Protein AF-A0A821MT46-F1 (afdb_monomer)

Sequence (95 aa):
KSPSYHLDDIRLLKLTSYQQLEHLYDVIVFPTKGQRPHPNKIAGSDLYGNKYLICWDNDLIPKQTNKPMNYNSTAKVEESEFITRKEMISYFANA

Solvent-accessible surface area (backbone atoms only — not comparable to full-atom values): 6722 Å² total; per-residue (Å²): 64,86,83,62,93,51,81,22,21,58,77,93,73,85,88,80,89,54,83,93,53,67,88,62,74,102,69,85,88,76,72,92,75,74,98,66,58,65,45,39,40,24,69,52,33,62,84,89,78,67,68,70,83,81,84,84,56,75,90,74,54,73,95,72,82,58,80,52,66,84,62,70,74,73,77,80,68,85,70,72,97,70,86,49,73,65,58,55,51,54,52,69,74,72,105

Foldseek 3Di:
DPPADDQQLDDDDDDDDDPVCPVDPPDDDWDPDDDDTPQCLNNHGDPPPDDDDDDPPPVPDDPDHDGGDPPPDDPPPPPDPDDDPVNVCVVVVVD

Secondary structure (DSSP, 8-state):
--S--SGGGS--------GGGTT--S--PPPS-SSS-TGGGTTT--SSS--------TTTS-S--PPPP--PPP------S---HHHHHHHHH--

Structure (mmCIF, N/CA/C/O backbone):
data_AF-A0A821MT46-F1
#
_entry.id   AF-A0A821MT46-F1
#
loop_
_atom_site.group_PDB
_atom_site.id
_atom_site.type_symbol
_atom_site.label_atom_id
_atom_site.label_alt_id
_atom_site.label_comp_id
_atom_site.label_asym_id
_atom_site.label_entity_id
_atom_site.label_seq_id
_atom_site.pdbx_PDB_ins_code
_atom_site.Cartn_x
_atom_site.Cartn_y
_atom_site.Cartn_z
_atom_site.occupancy
_atom_site.B_iso_or_equiv
_atom_site.auth_seq_id
_atom_site.auth_comp_id
_atom_site.auth_asym_id
_atom_site.auth_atom_id
_atom_site.pdbx_PDB_model_num
ATOM 1 N N . LYS A 1 1 ? 0.005 -7.247 -5.116 1.00 84.50 1 LYS A N 1
ATOM 2 C CA . LYS A 1 1 ? 0.121 -7.007 -6.579 1.00 84.50 1 LYS A CA 1
ATOM 3 C C . LYS A 1 1 ? 0.027 -8.361 -7.264 1.00 84.50 1 LYS A C 1
ATOM 5 O O . LYS A 1 1 ? 0.571 -9.300 -6.711 1.00 84.50 1 LYS A O 1
ATOM 10 N N . SER A 1 2 ? -0.678 -8.494 -8.389 1.00 85.06 2 SER 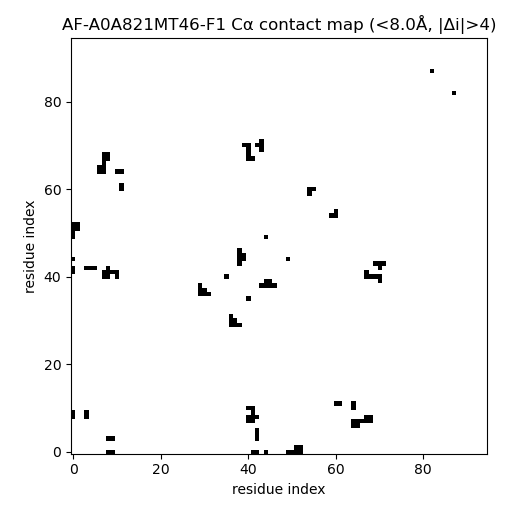A N 1
ATOM 11 C CA . SER A 1 2 ? -0.716 -9.769 -9.125 1.00 85.06 2 SER A CA 1
ATOM 12 C C . SER A 1 2 ? 0.243 -9.732 -10.325 1.00 85.06 2 SER A C 1
ATOM 14 O O . SER A 1 2 ? 0.301 -8.681 -10.985 1.00 85.06 2 SER A O 1
ATOM 16 N N . PRO A 1 3 ? 0.977 -10.821 -10.615 1.00 87.56 3 PRO A N 1
ATOM 17 C CA . PRO A 1 3 ? 1.124 -12.026 -9.782 1.00 87.56 3 PRO A CA 1
ATOM 18 C C . PRO A 1 3 ? 1.889 -11.744 -8.472 1.00 87.56 3 PRO A C 1
ATOM 20 O O . PRO A 1 3 ? 2.662 -10.791 -8.398 1.00 87.56 3 PRO A O 1
ATOM 23 N N . SER A 1 4 ? 1.622 -12.540 -7.432 1.00 87.12 4 SER A N 1
ATOM 24 C CA . SER A 1 4 ? 2.413 -12.601 -6.190 1.00 87.12 4 SER A CA 1
ATOM 25 C C . SER A 1 4 ? 3.116 -13.952 -6.165 1.00 87.12 4 SER A C 1
ATOM 27 O O . SER A 1 4 ? 2.448 -14.973 -6.324 1.00 87.12 4 SER A O 1
ATOM 29 N N . TYR A 1 5 ? 4.435 -13.956 -6.003 1.00 86.38 5 TYR A N 1
ATOM 30 C CA . TYR A 1 5 ? 5.244 -15.177 -6.069 1.00 86.38 5 TYR A CA 1
ATOM 31 C C . TYR A 1 5 ? 5.671 -15.656 -4.685 1.00 86.38 5 TYR A C 1
ATOM 33 O O . TYR A 1 5 ? 5.910 -16.846 -4.488 1.00 86.38 5 TYR A O 1
ATOM 41 N N . HIS A 1 6 ? 5.717 -14.742 -3.715 1.00 86.38 6 HIS A N 1
ATOM 42 C CA . HIS A 1 6 ? 6.105 -15.041 -2.349 1.00 86.38 6 HIS A CA 1
ATOM 43 C C . HIS A 1 6 ? 5.028 -14.608 -1.348 1.00 86.38 6 HIS A C 1
ATOM 45 O O . HIS A 1 6 ? 4.272 -13.663 -1.574 1.00 86.38 6 HIS A O 1
ATOM 51 N N . LEU A 1 7 ? 4.947 -15.309 -0.212 1.00 86.00 7 LEU A N 1
ATOM 52 C CA . LEU A 1 7 ? 3.952 -15.028 0.834 1.00 86.00 7 LEU A CA 1
ATOM 53 C C . LEU A 1 7 ? 4.067 -13.604 1.398 1.00 86.00 7 LEU A C 1
ATOM 55 O O . LEU A 1 7 ? 3.082 -13.014 1.833 1.00 86.00 7 LEU A O 1
ATOM 59 N N . ASP A 1 8 ? 5.271 -13.047 1.389 1.00 88.50 8 ASP A N 1
ATOM 60 C CA . ASP A 1 8 ? 5.601 -11.705 1.857 1.00 88.50 8 ASP A CA 1
ATOM 61 C C . ASP A 1 8 ? 5.307 -10.587 0.841 1.00 88.50 8 ASP A C 1
ATOM 63 O O . ASP A 1 8 ? 5.406 -9.407 1.196 1.00 88.50 8 ASP A O 1
ATOM 67 N N . ASP A 1 9 ? 4.863 -10.931 -0.374 1.00 92.12 9 ASP A N 1
ATOM 68 C CA . ASP A 1 9 ? 4.294 -9.975 -1.332 1.00 92.12 9 ASP A CA 1
ATOM 69 C C . ASP A 1 9 ? 2.939 -9.434 -0.868 1.00 92.12 9 ASP A C 1
ATOM 71 O O . ASP A 1 9 ? 2.521 -8.346 -1.277 1.00 92.12 9 ASP A O 1
ATOM 75 N N . ILE A 1 10 ? 2.250 -10.172 0.007 1.00 92.25 10 ILE A N 1
ATOM 76 C CA . ILE A 1 10 ? 1.009 -9.738 0.640 1.00 92.25 10 ILE A CA 1
ATOM 77 C C . ILE A 1 10 ? 1.356 -8.978 1.916 1.00 92.25 10 ILE A C 1
ATOM 79 O O . ILE A 1 10 ? 2.046 -9.467 2.811 1.00 92.25 10 ILE A O 1
ATOM 83 N N . ARG A 1 11 ? 0.852 -7.747 2.019 1.00 93.44 11 ARG A N 1
ATOM 84 C CA . ARG A 1 11 ? 1.162 -6.848 3.128 1.00 93.44 11 ARG A CA 1
ATOM 85 C C . ARG A 1 11 ? -0.085 -6.517 3.927 1.00 93.44 11 ARG A C 1
ATOM 87 O O . ARG A 1 11 ? -0.973 -5.837 3.429 1.00 93.44 11 ARG A O 1
ATOM 94 N N . LEU A 1 12 ? -0.090 -6.922 5.196 1.00 94.50 12 LEU A N 1
ATOM 95 C CA . LEU A 1 12 ? -1.023 -6.386 6.181 1.00 94.50 12 LEU A CA 1
ATOM 96 C C . LEU A 1 12 ? -0.581 -4.970 6.562 1.00 94.50 12 LEU A C 1
ATOM 98 O O . LEU A 1 12 ? 0.544 -4.766 7.029 1.00 94.50 12 LEU A O 1
ATOM 102 N N . LEU A 1 13 ? -1.453 -3.996 6.323 1.00 93.75 13 LEU A N 1
ATOM 103 C CA . LEU A 1 13 ? -1.223 -2.581 6.597 1.00 93.75 13 LEU A CA 1
ATOM 104 C C . LEU A 1 13 ? -2.388 -2.023 7.411 1.00 93.75 13 LEU A C 1
ATOM 106 O O . LEU A 1 13 ? -3.516 -2.497 7.306 1.00 93.75 13 LEU A O 1
ATOM 110 N N . LYS A 1 14 ? -2.115 -0.987 8.204 1.00 93.62 14 LYS A N 1
ATOM 111 C CA . LYS A 1 14 ? -3.158 -0.245 8.909 1.00 93.62 14 LYS A CA 1
ATOM 112 C C . LYS A 1 14 ? -3.726 0.829 7.987 1.00 93.62 14 LYS A C 1
ATOM 114 O O . LYS A 1 14 ? -3.012 1.761 7.617 1.00 93.62 14 LYS A O 1
ATOM 119 N N . LEU A 1 15 ? -5.009 0.718 7.662 1.00 93.00 15 LEU A N 1
ATOM 120 C CA . LEU A 1 15 ? -5.739 1.775 6.973 1.00 93.00 15 LEU A CA 1
ATOM 121 C C . LEU A 1 15 ? -5.964 2.947 7.939 1.00 93.00 15 LEU A C 1
ATOM 123 O O . LEU A 1 15 ? -6.421 2.751 9.064 1.00 93.00 15 LEU A O 1
ATOM 127 N N . THR A 1 16 ? -5.611 4.157 7.509 1.00 92.75 16 THR A N 1
ATOM 128 C CA . THR A 1 16 ? -5.827 5.399 8.267 1.00 92.75 16 THR A CA 1
ATOM 129 C C . THR A 1 16 ? -6.445 6.435 7.339 1.00 92.75 16 THR A C 1
ATOM 131 O O . THR A 1 16 ? -6.008 6.548 6.195 1.00 92.75 16 THR A O 1
ATOM 134 N N . SER A 1 17 ? -7.438 7.179 7.828 1.00 92.12 17 SER A N 1
ATOM 135 C CA . SER A 1 17 ? -8.054 8.288 7.092 1.00 92.12 17 SER A CA 1
ATOM 136 C C . SER A 1 17 ? -7.496 9.631 7.562 1.00 92.12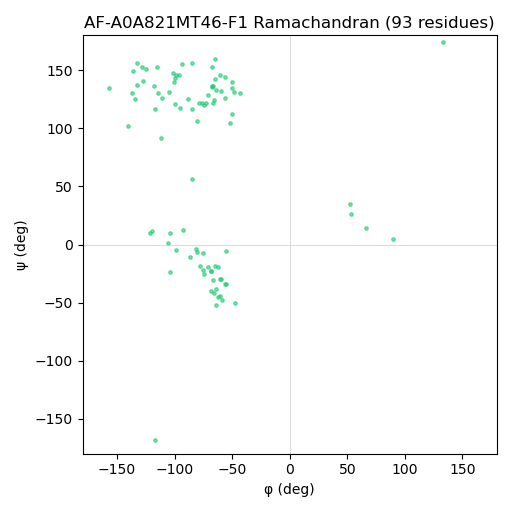 17 SER A C 1
ATOM 138 O O . SER A 1 17 ? -7.239 9.817 8.753 1.00 92.12 17 SER A O 1
ATOM 140 N N . TYR A 1 18 ? -7.323 10.558 6.622 1.00 95.25 18 TYR A N 1
ATOM 141 C CA . TYR A 1 18 ? -6.874 11.924 6.865 1.00 95.25 18 TYR A CA 1
ATOM 142 C C . TYR A 1 18 ? -7.754 12.880 6.069 1.00 95.25 18 TYR A C 1
ATOM 144 O O . TYR A 1 18 ? -7.822 12.765 4.846 1.00 95.25 18 TYR A O 1
ATOM 152 N N . GLN A 1 19 ? -8.361 13.854 6.749 1.00 96.88 19 GLN A N 1
ATOM 153 C CA . GLN A 1 19 ? -9.289 14.808 6.133 1.00 96.88 19 GLN A CA 1
ATOM 154 C C . GLN A 1 19 ? -8.660 15.557 4.946 1.00 96.88 19 GLN A C 1
ATOM 156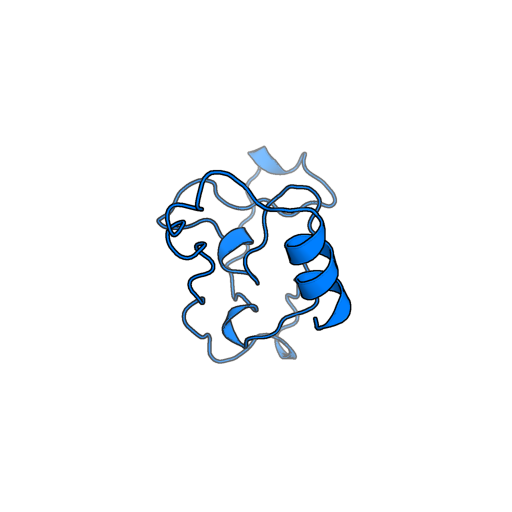 O O . GLN A 1 19 ? -9.302 15.822 3.936 1.00 96.88 19 GLN A O 1
ATOM 161 N N . GLN A 1 20 ? -7.358 15.841 5.024 1.00 97.44 20 GLN A N 1
ATOM 162 C CA . GLN A 1 20 ? -6.608 16.532 3.975 1.00 97.44 20 GLN A CA 1
ATOM 163 C C . GLN A 1 20 ? -6.526 15.734 2.665 1.00 97.44 20 GLN A C 1
ATOM 165 O O . GLN A 1 20 ? -6.224 16.312 1.626 1.00 97.44 20 GLN A O 1
ATOM 170 N N . LEU A 1 21 ? -6.768 14.422 2.704 1.00 96.62 21 LEU A N 1
ATOM 171 C CA . LEU A 1 21 ? -6.672 13.515 1.561 1.00 96.62 21 LEU A CA 1
ATOM 172 C C . LEU A 1 21 ? -8.042 13.078 1.025 1.00 96.62 21 LEU A C 1
ATOM 174 O O . LEU A 1 21 ? -8.086 12.330 0.057 1.00 96.62 21 LEU A O 1
ATOM 178 N N . GLU A 1 22 ? -9.151 13.554 1.601 1.00 95.50 22 GLU A N 1
ATOM 179 C CA . GLU A 1 22 ? -10.515 13.153 1.203 1.00 95.50 22 GLU A CA 1
ATOM 180 C C . GLU A 1 22 ? -10.875 13.521 -0.242 1.00 95.50 22 GLU A C 1
ATOM 182 O O . GLU A 1 22 ? -11.784 12.933 -0.818 1.00 95.50 22 GLU A O 1
ATOM 187 N N . HIS A 1 23 ? -10.147 14.464 -0.842 1.00 97.06 23 HIS A N 1
ATOM 188 C CA . HIS A 1 23 ? -10.302 14.848 -2.245 1.00 97.06 23 HIS A CA 1
ATOM 189 C C . HIS A 1 23 ? -9.713 13.822 -3.2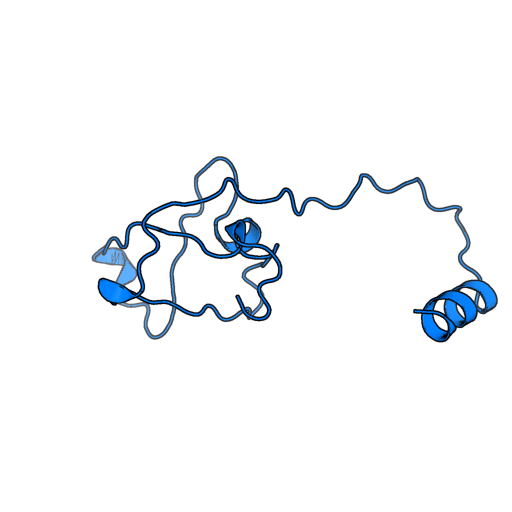32 1.00 97.06 23 HIS A C 1
ATOM 191 O O . HIS A 1 23 ? -9.854 13.991 -4.443 1.00 97.06 23 HIS A O 1
ATOM 197 N N . LEU A 1 24 ? -9.014 12.791 -2.744 1.00 96.62 24 LEU A N 1
ATOM 198 C CA . LEU A 1 24 ? -8.440 11.726 -3.560 1.00 96.62 24 LEU A CA 1
ATOM 199 C C . LEU A 1 24 ? -9.399 10.532 -3.605 1.00 96.62 24 LEU A C 1
ATOM 201 O O . LEU A 1 24 ? -9.654 9.890 -2.587 1.00 96.62 24 LEU A O 1
ATOM 205 N N . TYR A 1 25 ? -9.886 10.213 -4.802 1.00 95.06 25 TYR A N 1
ATOM 206 C CA . TYR A 1 25 ? -10.845 9.134 -5.050 1.00 95.06 25 TYR A CA 1
ATOM 207 C C . TYR A 1 25 ? -10.223 8.036 -5.914 1.00 95.06 25 TYR A C 1
ATOM 209 O O . TYR A 1 25 ? -9.312 8.304 -6.696 1.00 95.06 25 TYR A O 1
ATOM 217 N N . ASP A 1 26 ? -10.712 6.803 -5.757 1.00 93.75 26 ASP A N 1
ATOM 218 C CA . ASP A 1 26 ? -10.301 5.614 -6.523 1.00 93.75 26 ASP A CA 1
ATOM 219 C C . ASP A 1 26 ? -8.787 5.331 -6.530 1.00 93.75 26 ASP A C 1
ATOM 221 O O . ASP A 1 26 ? -8.245 4.685 -7.430 1.00 93.75 26 ASP A O 1
ATOM 225 N N . VAL A 1 27 ? -8.091 5.786 -5.487 1.00 93.94 27 VAL A N 1
ATOM 226 C CA . VAL A 1 27 ? -6.653 5.593 -5.299 1.00 93.94 27 VAL A CA 1
ATOM 227 C C . VAL A 1 27 ? -6.339 5.123 -3.885 1.00 93.94 27 VAL A C 1
ATOM 229 O O . VAL A 1 27 ? -7.078 5.374 -2.936 1.00 93.94 27 VAL A O 1
ATOM 232 N N . ILE A 1 28 ? -5.191 4.463 -3.736 1.00 92.69 28 ILE A N 1
ATOM 233 C CA . ILE A 1 28 ? -4.580 4.202 -2.435 1.00 92.69 28 ILE A CA 1
ATOM 234 C C . ILE A 1 28 ? -3.388 5.138 -2.245 1.00 92.69 28 ILE A C 1
ATOM 236 O O . ILE A 1 28 ? -2.523 5.246 -3.114 1.00 92.69 28 ILE A O 1
ATOM 240 N N . VAL A 1 29 ? -3.328 5.800 -1.091 1.00 94.62 29 VAL A N 1
ATOM 241 C CA . VAL A 1 29 ? -2.213 6.678 -0.730 1.00 94.62 29 VAL A CA 1
ATOM 242 C C . VAL A 1 29 ? -1.272 5.931 0.206 1.00 94.62 29 VAL A C 1
ATOM 244 O O . VAL A 1 29 ? -1.661 5.503 1.292 1.00 94.62 29 VAL A O 1
ATOM 247 N N . PHE A 1 30 ? -0.013 5.787 -0.205 1.00 95.00 30 PHE A N 1
ATOM 248 C CA . PHE A 1 30 ? 1.038 5.247 0.652 1.00 95.00 30 PHE A CA 1
ATOM 249 C C . PHE A 1 30 ? 1.835 6.379 1.315 1.00 95.00 30 PHE A C 1
ATOM 251 O O . PHE A 1 30 ? 2.070 7.413 0.687 1.00 95.00 30 PHE A O 1
ATOM 258 N N . PRO A 1 31 ? 2.306 6.196 2.561 1.00 94.38 31 PRO A N 1
ATOM 259 C CA . PRO A 1 31 ? 3.182 7.166 3.201 1.00 94.38 31 PRO A CA 1
ATOM 260 C C . PRO A 1 31 ? 4.519 7.268 2.458 1.00 94.38 31 PRO A C 1
ATOM 262 O O . PRO A 1 31 ? 5.091 6.267 2.022 1.00 94.38 31 PRO A O 1
ATOM 265 N N . THR A 1 32 ? 5.051 8.486 2.378 1.00 92.56 32 THR A N 1
ATOM 266 C CA . THR A 1 32 ? 6.366 8.779 1.781 1.00 92.56 32 THR A CA 1
ATOM 267 C C . THR A 1 32 ? 7.521 8.638 2.773 1.00 92.56 32 THR A C 1
ATOM 269 O O . THR A 1 32 ? 8.684 8.645 2.378 1.00 92.56 32 THR A O 1
ATOM 272 N N . LYS A 1 33 ? 7.219 8.498 4.070 1.00 93.19 33 LYS A N 1
ATOM 273 C CA . LYS A 1 33 ? 8.202 8.345 5.149 1.00 93.19 33 LYS A CA 1
ATOM 274 C C . LYS A 1 33 ? 8.321 6.885 5.589 1.00 93.19 33 LYS A C 1
ATOM 276 O O . LYS A 1 33 ? 7.336 6.151 5.614 1.00 93.19 33 LYS A O 1
ATOM 281 N N . GLY A 1 34 ? 9.522 6.497 6.011 1.00 91.62 34 GLY A N 1
ATOM 282 C CA . GLY A 1 34 ? 9.837 5.170 6.543 1.00 91.62 34 GLY A CA 1
ATOM 283 C C . GLY A 1 34 ? 11.108 4.590 5.923 1.00 91.62 34 GLY A C 1
ATOM 284 O O . GLY A 1 34 ? 11.672 5.160 4.999 1.00 91.62 34 GLY A O 1
ATOM 285 N N . GLN A 1 35 ? 11.559 3.436 6.424 1.00 91.38 35 GLN A N 1
ATOM 286 C CA . GLN A 1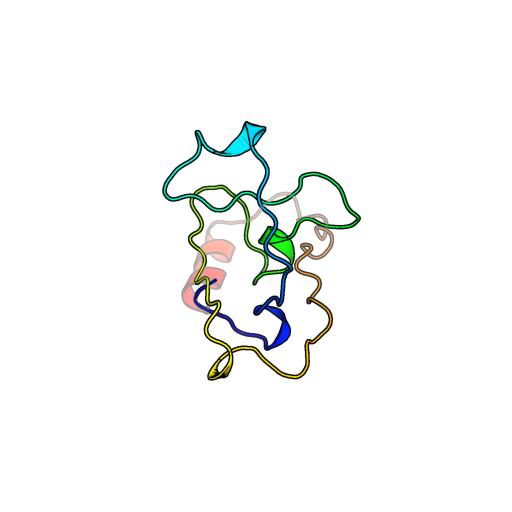 35 ? 12.821 2.821 5.977 1.00 91.38 35 GLN A CA 1
ATOM 287 C C . GLN A 1 35 ? 12.797 2.339 4.519 1.00 91.38 35 GLN A C 1
ATOM 289 O O . GLN A 1 35 ? 13.833 2.286 3.870 1.00 91.38 35 GLN A O 1
ATOM 294 N N . ARG A 1 36 ? 11.628 1.923 4.017 1.00 90.94 36 ARG A N 1
ATOM 295 C CA . ARG A 1 36 ? 11.465 1.382 2.660 1.00 90.94 36 ARG A CA 1
ATOM 296 C C . ARG A 1 36 ? 10.008 1.545 2.200 1.00 90.94 36 ARG A C 1
ATOM 298 O O . ARG A 1 36 ? 9.121 1.208 3.001 1.00 90.94 36 ARG A O 1
ATOM 305 N N . PRO A 1 37 ? 9.748 2.010 0.962 1.00 93.56 37 PRO A N 1
ATOM 306 C CA . PRO A 1 37 ? 8.396 2.228 0.443 1.00 93.56 37 PRO A CA 1
ATOM 307 C C . PRO A 1 37 ? 7.518 0.974 0.502 1.00 93.56 37 PRO A C 1
ATOM 309 O O . PRO A 1 37 ? 7.999 -0.139 0.284 1.00 93.56 37 PRO A O 1
ATOM 312 N N . HIS A 1 38 ? 6.222 1.145 0.776 1.00 94.81 38 HIS A N 1
ATOM 313 C CA . HIS A 1 38 ? 5.257 0.038 0.762 1.00 94.81 38 HIS A CA 1
ATOM 314 C C . HIS A 1 38 ? 5.103 -0.631 -0.611 1.00 94.81 38 HIS A C 1
ATOM 316 O O . HIS A 1 38 ? 5.185 -1.856 -0.629 1.00 94.81 38 HIS A O 1
ATOM 322 N N . PRO A 1 39 ? 4.974 0.108 -1.733 1.00 94.25 39 PRO A N 1
ATOM 323 C CA . PRO A 1 39 ? 4.975 -0.473 -3.079 1.00 94.25 39 PRO A CA 1
ATOM 324 C C . PRO A 1 39 ? 6.112 -1.469 -3.299 1.00 94.25 39 PRO A C 1
ATOM 326 O O . PRO A 1 39 ? 5.882 -2.623 -3.639 1.00 94.25 39 PRO A O 1
ATOM 329 N N . ASN A 1 40 ? 7.338 -1.066 -2.965 1.00 93.19 40 ASN A N 1
ATOM 330 C CA . ASN A 1 40 ? 8.518 -1.889 -3.198 1.00 93.19 40 ASN A CA 1
ATOM 331 C C . ASN A 1 40 ? 8.564 -3.147 -2.309 1.00 93.19 40 ASN A C 1
ATOM 333 O O . ASN A 1 40 ? 9.218 -4.130 -2.645 1.00 93.19 40 ASN A O 1
ATOM 337 N N . LYS A 1 41 ? 7.860 -3.137 -1.172 1.00 93.00 41 LYS A N 1
ATOM 338 C CA . LYS A 1 41 ? 7.679 -4.309 -0.303 1.00 93.00 41 LYS A CA 1
ATOM 339 C C . LYS A 1 41 ? 6.582 -5.264 -0.794 1.00 93.00 41 LYS A C 1
ATOM 341 O O . LYS A 1 41 ? 6.388 -6.290 -0.156 1.00 93.00 41 LYS A O 1
ATOM 346 N N . ILE A 1 42 ? 5.841 -4.902 -1.840 1.00 94.00 42 ILE A N 1
ATOM 347 C CA . ILE A 1 42 ? 4.745 -5.671 -2.435 1.00 94.00 42 ILE A CA 1
ATOM 348 C C . ILE A 1 42 ? 5.224 -6.113 -3.822 1.00 94.00 42 ILE A C 1
ATOM 350 O O . ILE A 1 42 ? 5.067 -5.364 -4.786 1.00 94.00 42 ILE A O 1
ATOM 354 N N . ALA A 1 43 ? 5.834 -7.297 -3.933 1.00 91.25 43 ALA A N 1
ATOM 355 C CA . ALA A 1 43 ? 6.342 -7.840 -5.201 1.00 91.25 43 ALA A CA 1
ATOM 356 C C . ALA A 1 43 ? 7.275 -6.886 -5.981 1.00 91.25 43 ALA A C 1
ATOM 358 O O . ALA A 1 43 ? 7.205 -6.803 -7.205 1.00 91.25 43 ALA A O 1
ATOM 359 N N . GLY A 1 44 ? 8.092 -6.092 -5.277 1.00 91.06 44 GLY A N 1
ATOM 360 C CA . GLY A 1 44 ? 9.018 -5.138 -5.901 1.00 91.06 44 GLY A CA 1
ATOM 361 C C . GLY A 1 44 ? 8.347 -3.978 -6.648 1.00 91.06 44 GLY A C 1
ATOM 362 O O . GLY A 1 44 ? 9.020 -3.282 -7.400 1.00 91.06 44 GLY A O 1
ATOM 363 N N . SER A 1 45 ? 7.046 -3.756 -6.443 1.00 91.81 45 SER A N 1
ATOM 364 C CA . SER A 1 45 ? 6.241 -2.800 -7.208 1.00 91.81 45 SER A CA 1
ATOM 365 C C . SER A 1 45 ? 6.662 -1.337 -7.007 1.00 91.81 45 SER A C 1
ATOM 367 O O . SER A 1 45 ? 7.246 -0.948 -5.993 1.00 91.81 45 SER A O 1
ATOM 369 N N . ASP A 1 46 ? 6.279 -0.492 -7.960 1.00 89.75 46 ASP A N 1
ATOM 370 C CA . ASP A 1 46 ? 6.411 0.965 -7.900 1.00 89.75 46 ASP A CA 1
ATOM 371 C C . ASP A 1 46 ? 5.027 1.656 -7.933 1.00 89.75 46 ASP A C 1
ATOM 373 O O . ASP A 1 46 ? 3.989 1.012 -7.733 1.00 89.75 46 ASP A O 1
ATOM 377 N N . LEU A 1 47 ? 5.011 2.979 -8.136 1.00 89.31 47 LEU A N 1
ATOM 378 C CA . LEU A 1 47 ? 3.796 3.795 -8.274 1.00 89.31 47 LEU A CA 1
ATOM 379 C C . LEU A 1 47 ? 3.489 4.202 -9.730 1.00 89.31 47 LEU A C 1
ATOM 381 O O . LEU A 1 47 ? 2.581 4.996 -9.962 1.00 89.31 47 LEU A O 1
ATOM 385 N N . TYR A 1 48 ? 4.191 3.649 -10.721 1.00 88.44 48 TYR A N 1
ATOM 386 C CA . TYR A 1 48 ? 4.050 3.989 -12.140 1.00 88.44 48 TYR A CA 1
ATOM 387 C C . TYR A 1 48 ? 2.915 3.193 -12.809 1.00 88.44 48 TYR A C 1
ATOM 389 O O . TYR A 1 48 ? 3.112 2.477 -13.786 1.00 88.44 48 TYR A O 1
ATOM 397 N N . GLY A 1 49 ? 1.698 3.304 -12.263 1.00 86.81 49 GLY A N 1
ATOM 398 C CA . GLY A 1 49 ? 0.486 2.685 -12.829 1.00 86.81 49 GLY A CA 1
ATOM 399 C C . GLY A 1 49 ? 0.185 1.266 -12.335 1.00 86.81 49 GLY A C 1
ATOM 400 O O . GLY A 1 49 ? -0.775 0.634 -12.782 1.00 86.81 49 GLY A O 1
ATOM 401 N N . ASN A 1 50 ? 0.966 0.763 -11.379 1.00 90.56 50 ASN A N 1
ATOM 402 C CA . ASN A 1 50 ? 0.693 -0.510 -10.727 1.00 90.56 50 ASN A CA 1
ATOM 403 C C . ASN A 1 50 ? -0.621 -0.475 -9.926 1.00 90.56 50 ASN A C 1
ATOM 405 O O . ASN A 1 50 ? -0.862 0.429 -9.127 1.00 90.56 50 ASN A O 1
ATOM 409 N N . LYS A 1 51 ? -1.451 -1.512 -10.107 1.00 92.44 51 LYS A N 1
ATOM 410 C CA . LYS A 1 51 ? -2.696 -1.724 -9.351 1.00 92.44 51 LYS A CA 1
ATOM 411 C C . LYS A 1 51 ? -2.496 -2.730 -8.220 1.00 92.44 51 LYS A C 1
ATOM 413 O O . LYS A 1 51 ? -1.762 -3.715 -8.356 1.00 92.44 51 LYS A O 1
ATOM 418 N N . TYR A 1 52 ? -3.202 -2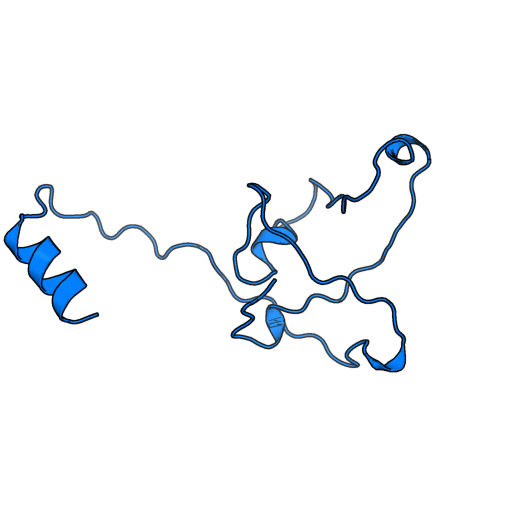.504 -7.119 1.00 93.56 52 TYR A N 1
ATOM 419 C CA . TYR A 1 52 ? -3.131 -3.321 -5.913 1.00 93.56 52 TYR A CA 1
ATOM 420 C C . TYR A 1 52 ? -4.489 -3.961 -5.640 1.00 93.56 52 TYR A C 1
ATOM 422 O O . TYR A 1 52 ? -5.518 -3.303 -5.742 1.00 93.56 52 TYR A O 1
ATOM 430 N N . LEU A 1 53 ? -4.477 -5.244 -5.276 1.00 93.06 53 LEU A N 1
ATOM 431 C CA . LEU A 1 53 ? -5.626 -5.866 -4.629 1.00 93.06 53 LEU A CA 1
ATOM 432 C C . LEU A 1 53 ? -5.633 -5.395 -3.175 1.00 93.06 53 LEU A C 1
ATOM 434 O O . LEU A 1 53 ? -4.646 -5.608 -2.469 1.00 93.06 53 LEU A O 1
ATOM 438 N N . ILE A 1 54 ? -6.723 -4.760 -2.756 1.00 93.94 54 ILE A N 1
ATOM 439 C CA . ILE A 1 54 ? -6.941 -4.307 -1.383 1.00 93.94 54 ILE A CA 1
ATOM 440 C C . ILE A 1 54 ? -8.103 -5.112 -0.814 1.00 93.94 54 ILE A C 1
ATOM 442 O O . ILE A 1 54 ? -9.140 -5.238 -1.458 1.00 93.94 54 ILE A O 1
ATOM 446 N N . CYS A 1 55 ? -7.913 -5.669 0.378 1.00 94.12 55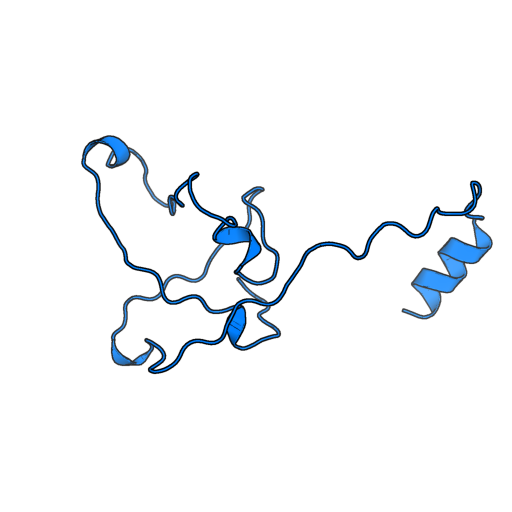 CYS A N 1
ATOM 447 C CA . CYS A 1 55 ? -8.912 -6.476 1.059 1.00 94.12 55 CYS A CA 1
ATOM 448 C C . CYS A 1 55 ? -8.947 -6.089 2.537 1.00 94.12 55 CYS A C 1
ATOM 450 O O . CYS A 1 55 ? -7.904 -6.017 3.185 1.00 94.12 55 CYS A O 1
ATOM 452 N N . TRP A 1 56 ? -10.148 -5.837 3.047 1.00 93.81 56 TRP A N 1
ATOM 453 C CA . TRP A 1 56 ? -10.431 -5.566 4.460 1.00 93.81 56 TRP A CA 1
ATOM 454 C C . TRP A 1 56 ? -11.430 -6.572 5.047 1.00 93.81 56 TRP A C 1
ATOM 456 O O . TRP A 1 56 ? -11.918 -6.373 6.155 1.00 93.81 56 TRP A O 1
ATOM 466 N N . ASP A 1 57 ? -11.749 -7.636 4.305 1.00 95.81 57 ASP A N 1
ATOM 467 C CA . ASP A 1 57 ? -12.546 -8.747 4.815 1.00 95.81 57 ASP A CA 1
ATOM 468 C C . ASP A 1 57 ? -11.758 -9.483 5.906 1.00 95.81 57 ASP A C 1
ATOM 470 O O . ASP A 1 57 ? -10.650 -9.967 5.658 1.00 95.81 57 ASP A O 1
ATOM 474 N N . ASN A 1 58 ? -12.331 -9.553 7.108 1.00 93.94 58 ASN A N 1
ATOM 475 C CA . ASN A 1 58 ? -11.690 -10.140 8.281 1.00 93.94 58 ASN A CA 1
ATOM 476 C C . ASN A 1 58 ? -11.345 -11.622 8.098 1.00 93.94 58 ASN A C 1
ATOM 478 O O . ASN A 1 58 ? -10.342 -12.069 8.656 1.00 93.94 58 ASN A O 1
ATOM 482 N N . ASP A 1 59 ? -12.113 -12.361 7.296 1.00 96.12 59 ASP A N 1
ATOM 483 C CA . ASP A 1 59 ? -11.874 -13.787 7.059 1.00 96.12 59 ASP A CA 1
ATOM 484 C C . ASP A 1 59 ? -10.683 -14.021 6.116 1.00 96.12 59 ASP A C 1
ATOM 486 O O . ASP A 1 59 ? -10.051 -15.079 6.140 1.00 96.12 59 ASP A O 1
ATOM 490 N N . LEU A 1 60 ? -10.336 -13.009 5.315 1.00 92.12 60 LEU A N 1
ATOM 491 C CA . LEU A 1 60 ? -9.224 -13.039 4.363 1.00 92.12 60 LEU A CA 1
ATOM 492 C C . LEU A 1 60 ? -7.952 -12.367 4.901 1.00 92.12 60 LEU A C 1
ATOM 494 O O . LEU A 1 60 ? -6.908 -12.412 4.243 1.00 92.12 60 LEU A O 1
ATOM 498 N N . ILE A 1 61 ? -8.000 -11.753 6.089 1.00 91.94 61 ILE A N 1
ATOM 499 C CA . ILE A 1 61 ? -6.818 -11.161 6.719 1.00 91.94 61 ILE A CA 1
ATOM 500 C C . ILE A 1 61 ? -5.900 -12.284 7.233 1.00 91.94 61 ILE A C 1
ATOM 502 O O . ILE A 1 61 ? -6.302 -13.089 8.079 1.00 91.94 61 ILE A O 1
ATOM 506 N N . PRO A 1 62 ? -4.635 -12.349 6.778 1.00 89.94 62 PRO A N 1
ATOM 507 C CA . PRO A 1 62 ? -3.718 -13.385 7.225 1.00 89.94 62 PRO A CA 1
ATOM 508 C C . PRO A 1 62 ? -3.373 -13.203 8.708 1.00 89.94 62 PRO A C 1
ATOM 510 O O . PRO A 1 62 ? -3.046 -12.108 9.165 1.00 89.94 62 PRO A O 1
ATOM 513 N N . LYS A 1 63 ? -3.384 -14.307 9.464 1.00 89.81 63 LYS A N 1
ATOM 514 C CA . LYS A 1 63 ? -3.042 -14.323 10.901 1.00 89.81 63 LYS A CA 1
ATOM 515 C C . LYS A 1 63 ? -1.554 -14.093 11.178 1.00 89.81 63 LYS A C 1
ATOM 517 O O . LYS A 1 63 ? -1.175 -13.780 12.302 1.00 89.81 63 LYS A O 1
ATOM 522 N N . GLN A 1 64 ? -0.707 -14.302 10.174 1.00 88.19 64 GLN A N 1
ATOM 523 C CA . GLN A 1 64 ? 0.742 -14.152 10.258 1.00 88.19 64 GLN A CA 1
ATOM 524 C C . GLN A 1 64 ? 1.252 -13.413 9.024 1.00 88.19 64 GLN A C 1
ATO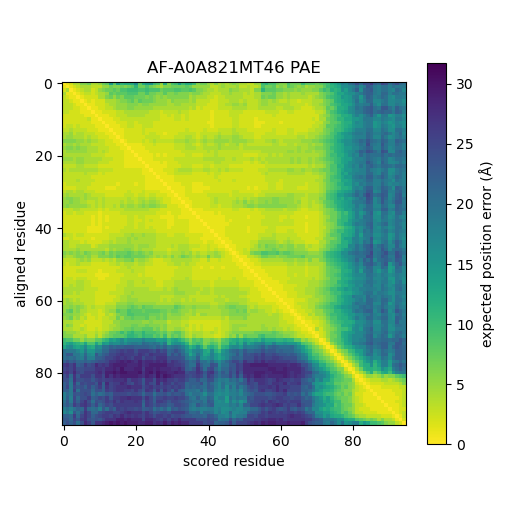M 526 O O . GLN A 1 64 ? 0.683 -13.530 7.942 1.00 88.19 64 GLN A O 1
ATOM 531 N N . THR A 1 65 ? 2.337 -12.660 9.192 1.00 89.38 65 THR A N 1
ATOM 532 C CA . THR A 1 65 ? 2.978 -11.919 8.102 1.00 89.38 65 THR A CA 1
ATOM 533 C C . THR A 1 65 ? 4.459 -12.237 8.044 1.00 89.38 65 THR A C 1
ATOM 535 O O . THR A 1 65 ? 5.126 -12.283 9.079 1.00 89.38 65 THR A O 1
ATOM 538 N N . ASN A 1 66 ? 4.989 -12.354 6.834 1.00 89.25 66 ASN A N 1
ATOM 539 C CA . ASN A 1 66 ? 6.402 -12.601 6.595 1.00 89.25 66 ASN A CA 1
ATOM 540 C C . ASN A 1 66 ? 7.157 -11.275 6.389 1.00 89.25 66 ASN A C 1
ATOM 542 O O . ASN A 1 66 ? 6.579 -10.246 6.022 1.00 89.25 66 ASN A O 1
ATOM 546 N N . LYS A 1 67 ? 8.468 -11.276 6.663 1.00 91.25 67 LYS A N 1
ATOM 547 C CA . LYS A 1 67 ? 9.327 -10.124 6.350 1.00 91.25 67 LYS A CA 1
ATOM 548 C C . LYS A 1 67 ? 9.422 -9.978 4.827 1.00 91.25 67 LYS A C 1
ATOM 550 O O . LYS A 1 67 ? 9.637 -10.995 4.188 1.00 91.25 67 LYS A O 1
ATOM 555 N N . PRO A 1 68 ? 9.315 -8.755 4.272 1.00 90.19 68 PRO A N 1
ATOM 556 C CA . PRO A 1 68 ? 9.343 -8.537 2.829 1.00 90.19 68 PRO A CA 1
ATOM 557 C C . PRO A 1 68 ? 10.704 -8.858 2.221 1.00 90.19 68 PRO A C 1
ATOM 559 O O . PRO A 1 68 ? 11.732 -8.374 2.710 1.00 90.19 68 PRO A O 1
ATOM 562 N N . MET A 1 69 ? 10.677 -9.548 1.090 1.00 89.06 69 MET A N 1
ATOM 563 C CA . MET A 1 69 ? 11.838 -9.903 0.306 1.00 89.06 69 MET A CA 1
ATOM 564 C C . MET A 1 69 ? 12.545 -8.641 -0.157 1.00 89.06 69 MET A C 1
ATOM 566 O O . MET A 1 69 ? 11.938 -7.581 -0.391 1.00 89.06 69 MET A O 1
ATOM 570 N N . ASN A 1 70 ? 13.867 -8.721 -0.243 1.00 86.44 70 ASN A N 1
ATOM 571 C CA . ASN A 1 70 ? 14.642 -7.630 -0.790 1.00 86.44 70 ASN A CA 1
ATOM 572 C C . ASN A 1 70 ? 14.593 -7.697 -2.318 1.00 86.44 70 ASN A C 1
ATOM 574 O O . ASN A 1 70 ? 15.221 -8.559 -2.918 1.00 86.44 70 ASN A O 1
ATOM 578 N N . TYR A 1 71 ? 13.835 -6.778 -2.914 1.00 82.81 71 TYR A N 1
ATOM 579 C CA . TYR A 1 71 ? 13.702 -6.627 -4.364 1.00 82.81 71 TYR A CA 1
ATOM 580 C C . TYR A 1 71 ? 14.706 -5.616 -4.928 1.00 82.81 71 TYR A C 1
ATOM 582 O O . TYR A 1 71 ? 14.556 -5.165 -6.060 1.00 82.81 71 TYR A O 1
ATOM 590 N N . ASN A 1 72 ? 15.706 -5.210 -4.140 1.00 73.69 72 ASN A N 1
ATOM 591 C CA . ASN A 1 72 ? 16.811 -4.432 -4.676 1.00 73.69 72 ASN A CA 1
ATOM 592 C C . ASN A 1 72 ? 17.490 -5.253 -5.769 1.00 73.69 72 ASN A C 1
ATOM 594 O O . ASN A 1 72 ? 17.817 -6.422 -5.556 1.00 73.69 72 ASN A O 1
ATOM 598 N N . SER A 1 73 ? 17.728 -4.622 -6.915 1.00 64.69 73 SER A N 1
ATOM 599 C CA . SER A 1 73 ? 18.594 -5.181 -7.942 1.00 64.69 73 SER A CA 1
ATOM 600 C C . SER A 1 73 ? 19.911 -5.595 -7.289 1.00 64.69 73 SER A C 1
ATOM 602 O O . SER A 1 73 ? 20.471 -4.841 -6.484 1.00 64.69 73 SER A O 1
ATOM 604 N N . THR A 1 74 ? 20.409 -6.785 -7.621 1.00 59.88 74 THR A N 1
ATOM 605 C CA . THR A 1 74 ? 21.806 -7.121 -7.338 1.00 59.88 74 THR A CA 1
ATOM 606 C C . THR A 1 74 ? 22.671 -5.985 -7.869 1.00 59.88 74 THR A C 1
ATOM 608 O O . THR A 1 74 ? 22.351 -5.422 -8.923 1.00 59.88 74 THR A O 1
ATOM 611 N N . ALA A 1 75 ? 23.715 -5.604 -7.123 1.00 59.47 75 ALA A N 1
ATOM 612 C CA . ALA A 1 75 ? 24.676 -4.611 -7.590 1.00 59.47 75 ALA A CA 1
ATOM 613 C C . ALA A 1 75 ? 25.011 -4.919 -9.051 1.00 59.47 75 ALA A C 1
ATOM 615 O O . ALA A 1 75 ? 25.247 -6.087 -9.374 1.00 59.47 75 ALA A O 1
ATOM 616 N N . LYS A 1 76 ? 24.942 -3.905 -9.926 1.00 57.66 76 LYS A N 1
ATOM 617 C CA . LYS A 1 76 ? 25.379 -4.065 -11.311 1.00 57.66 76 LYS A CA 1
ATOM 618 C C . LYS A 1 76 ? 26.772 -4.679 -11.244 1.00 57.66 76 LYS A C 1
ATOM 620 O O . LYS A 1 76 ? 27.691 -4.040 -10.739 1.00 57.66 76 LYS A O 1
ATOM 625 N N . VAL A 1 77 ? 26.907 -5.924 -11.693 1.00 63.56 77 VAL A N 1
ATOM 626 C CA . VAL A 1 77 ? 28.206 -6.390 -12.162 1.00 63.56 77 VAL A CA 1
ATOM 627 C C . VAL A 1 77 ? 28.564 -5.382 -13.242 1.00 63.56 77 VAL A C 1
ATOM 629 O O . VAL A 1 77 ? 27.705 -5.092 -14.074 1.00 63.56 77 VAL A O 1
ATOM 632 N N . GLU A 1 78 ? 29.732 -4.748 -13.151 1.00 61.56 78 GLU A N 1
ATOM 633 C CA . GLU A 1 78 ? 30.190 -3.827 -14.189 1.00 61.56 78 GLU A CA 1
ATOM 634 C C . GLU A 1 78 ? 30.086 -4.565 -15.528 1.00 61.56 78 GLU A C 1
ATOM 636 O O . GLU A 1 78 ? 30.809 -5.528 -15.783 1.00 61.56 78 GLU A O 1
ATOM 641 N N . GLU A 1 79 ? 29.071 -4.207 -16.317 1.00 60.78 79 GLU A N 1
ATOM 642 C CA . GLU A 1 79 ? 28.812 -4.831 -17.604 1.00 60.78 79 GLU A CA 1
ATOM 643 C C . GLU A 1 79 ? 29.990 -4.471 -18.503 1.00 60.78 79 GLU A C 1
ATOM 645 O O . GLU A 1 79 ? 30.316 -3.295 -18.671 1.00 60.78 79 GLU A O 1
ATOM 650 N N . SER A 1 80 ? 30.644 -5.489 -19.065 1.00 63.09 80 SER A N 1
ATOM 651 C CA . SER A 1 80 ? 31.617 -5.301 -20.137 1.00 63.09 80 SER A CA 1
ATOM 652 C C . SER A 1 80 ? 31.006 -4.396 -21.207 1.00 63.09 80 SER A C 1
ATOM 654 O O . SER A 1 80 ? 29.885 -4.660 -21.641 1.00 63.09 80 SER A O 1
ATOM 656 N N . GLU A 1 81 ? 31.735 -3.364 -21.636 1.00 66.44 81 GLU A N 1
ATOM 657 C CA . GLU A 1 81 ? 31.226 -2.217 -22.411 1.00 66.44 81 GLU A CA 1
ATOM 658 C C . GLU A 1 81 ? 30.483 -2.538 -23.727 1.00 66.44 81 GLU A C 1
ATOM 660 O O . GLU A 1 81 ? 29.922 -1.629 -24.336 1.00 66.44 81 GLU A O 1
ATOM 665 N N . PHE A 1 82 ? 30.416 -3.794 -24.184 1.00 70.94 82 PHE A N 1
ATOM 666 C CA . PHE A 1 82 ? 29.777 -4.148 -25.451 1.00 70.94 82 PHE A CA 1
ATOM 667 C C . PHE A 1 82 ? 28.970 -5.448 -25.381 1.00 70.94 82 PHE A C 1
ATOM 669 O O . PHE A 1 82 ? 29.518 -6.539 -25.506 1.00 70.94 82 PHE A O 1
ATOM 676 N N . ILE A 1 83 ? 27.644 -5.319 -25.278 1.00 80.88 83 ILE A N 1
ATOM 677 C CA . ILE A 1 83 ? 26.698 -6.409 -25.556 1.00 80.88 83 ILE A CA 1
ATOM 678 C C . ILE A 1 83 ? 26.543 -6.538 -27.075 1.00 80.88 83 ILE A C 1
ATOM 680 O O . ILE A 1 83 ? 26.122 -5.603 -27.762 1.00 80.88 83 ILE A O 1
ATOM 684 N N . THR A 1 84 ? 26.847 -7.708 -27.623 1.00 87.00 84 THR A N 1
ATOM 685 C CA . THR A 1 84 ? 26.692 -8.000 -29.049 1.00 87.00 84 THR A CA 1
ATOM 686 C C . THR A 1 84 ? 25.267 -8.442 -29.393 1.00 87.00 84 THR A C 1
ATOM 688 O O . THR A 1 84 ? 24.529 -9.018 -28.591 1.00 87.00 84 THR A O 1
ATOM 691 N N . ARG A 1 85 ? 24.874 -8.259 -30.662 1.00 83.75 85 ARG A N 1
ATOM 692 C CA . ARG A 1 85 ? 23.586 -8.754 -31.187 1.00 83.75 85 ARG A CA 1
ATOM 693 C C . ARG A 1 85 ? 23.402 -10.263 -30.979 1.00 83.75 85 ARG A C 1
ATOM 695 O O . ARG A 1 85 ? 22.282 -10.720 -30.777 1.00 83.75 85 ARG A O 1
ATOM 702 N N . LYS A 1 86 ? 24.490 -11.036 -31.042 1.00 87.56 86 LYS A N 1
ATOM 703 C CA . LYS A 1 86 ? 24.463 -12.494 -30.875 1.00 87.56 86 LYS A CA 1
ATOM 704 C C . LYS A 1 86 ? 24.121 -12.888 -29.437 1.00 87.56 86 LYS A C 1
ATOM 706 O O . LYS A 1 86 ? 23.336 -13.811 -29.240 1.00 87.56 86 LYS A O 1
ATOM 711 N N . GLU A 1 87 ? 24.662 -12.167 -28.460 1.00 86.00 87 GLU A N 1
ATOM 712 C CA . GLU A 1 87 ? 24.370 -12.385 -27.039 1.00 86.00 87 GLU A CA 1
ATOM 713 C C . GLU A 1 87 ? 22.911 -12.057 -26.715 1.00 86.00 87 GLU A C 1
ATOM 715 O O . GLU A 1 87 ? 22.249 -12.859 -26.060 1.00 86.00 87 GLU A O 1
ATOM 720 N N . MET A 1 88 ? 22.365 -10.967 -27.273 1.00 85.31 88 MET A N 1
ATOM 721 C CA . MET A 1 88 ? 20.932 -10.664 -27.146 1.00 85.31 88 MET A CA 1
ATOM 722 C C . MET A 1 88 ? 20.051 -11.789 -27.704 1.00 85.31 88 MET A C 1
ATOM 724 O O . MET A 1 88 ? 19.127 -12.236 -27.030 1.00 85.31 88 MET A O 1
ATOM 728 N N . ILE A 1 89 ? 20.343 -12.283 -28.914 1.00 88.50 89 ILE A N 1
ATOM 729 C CA . ILE A 1 89 ? 19.568 -13.377 -29.524 1.00 88.50 89 ILE A CA 1
ATOM 730 C C . ILE A 1 89 ? 19.632 -14.637 -28.653 1.00 88.50 89 ILE A C 1
ATOM 732 O O . ILE A 1 89 ? 18.606 -15.267 -28.419 1.00 88.50 89 ILE A O 1
ATOM 736 N N . SER A 1 90 ? 20.815 -14.990 -28.144 1.00 85.81 90 SER A N 1
ATOM 737 C CA . SER A 1 90 ? 20.991 -16.173 -27.297 1.00 85.81 90 SER A CA 1
ATOM 738 C C . SER A 1 90 ? 20.227 -16.079 -25.978 1.00 85.81 90 SER A C 1
ATOM 740 O O . SER A 1 90 ? 19.703 -17.093 -25.522 1.00 85.81 90 SER A O 1
ATOM 742 N N . TYR A 1 91 ? 20.175 -14.896 -25.362 1.00 84.88 91 TYR A N 1
ATOM 743 C CA . TYR A 1 91 ? 19.448 -14.687 -24.114 1.00 84.88 91 TYR A CA 1
ATOM 744 C C . TYR A 1 91 ? 17.945 -14.904 -24.307 1.00 84.88 91 TYR A C 1
ATOM 746 O O . TYR A 1 91 ? 17.349 -15.716 -23.613 1.00 84.88 91 TYR A O 1
ATOM 754 N N . PHE A 1 92 ? 17.343 -14.245 -25.302 1.00 86.00 92 PHE A N 1
ATOM 755 C CA . PHE A 1 92 ? 15.897 -14.339 -25.528 1.00 86.00 92 PHE A CA 1
ATOM 756 C C . PHE A 1 92 ? 15.447 -15.668 -26.142 1.00 86.00 92 PHE A C 1
ATOM 758 O O . PHE A 1 92 ? 14.299 -16.054 -25.959 1.00 86.00 92 PHE A O 1
ATOM 765 N N . ALA A 1 93 ? 16.319 -16.370 -26.870 1.00 79.81 93 ALA A N 1
ATOM 766 C CA . ALA A 1 93 ? 15.982 -17.666 -27.457 1.00 79.81 93 ALA A CA 1
ATOM 767 C C . ALA A 1 93 ? 16.021 -18.831 -26.451 1.00 79.81 93 ALA A C 1
ATOM 769 O O . ALA A 1 93 ? 15.459 -19.882 -26.742 1.00 79.81 93 ALA A O 1
ATOM 770 N N . ASN A 1 94 ? 16.692 -18.663 -25.305 1.00 63.41 94 ASN A N 1
ATOM 771 C CA . ASN A 1 94 ? 16.850 -19.705 -24.281 1.00 63.41 94 ASN A CA 1
ATOM 772 C C . ASN A 1 94 ? 16.257 -19.311 -22.913 1.00 63.41 94 ASN A C 1
ATOM 774 O O . ASN A 1 94 ? 16.555 -19.975 -21.919 1.00 63.41 94 ASN A O 1
ATOM 778 N N . ALA A 1 95 ? 15.481 -18.226 -22.861 1.00 49.72 95 ALA A N 1
ATOM 779 C CA . ALA A 1 95 ? 14.741 -17.785 -21.678 1.00 49.72 95 ALA A CA 1
ATOM 780 C C . ALA A 1 95 ? 13.366 -18.459 -21.586 1.00 49.72 95 ALA A C 1
ATOM 782 O 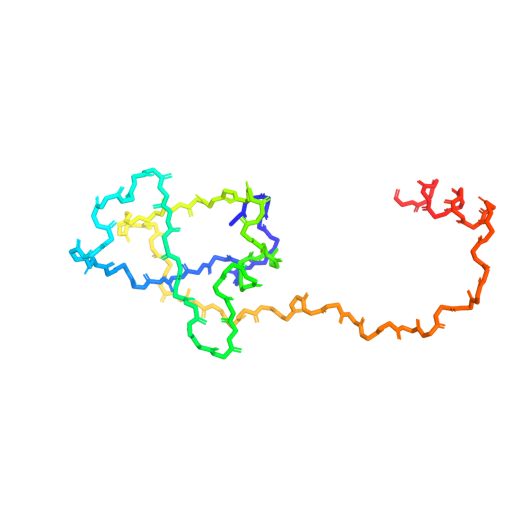O . ALA A 1 95 ? 12.754 -18.706 -22.651 1.00 49.72 95 ALA A O 1
#

Radius of gyration: 18.62 Å; Cα contacts (8 Å, |Δi|>4): 65; chains: 1; bounding box: 44×36×42 Å

Mean predicted aligned error: 9.55 Å

pLDDT: mean 87.08, std 10.59, range [49.72, 97.44]